Protein AF-A0A8T6V0T1-F1 (afdb_monomer)

Radius of gyration: 19.6 Å; Cα contacts (8 Å, |Δi|>4): 143; chains: 1; bounding box: 48×39×51 Å

Solvent-accessible surface area (backbone atoms only — not comparable to full-atom values): 9532 Å² total; per-residue (Å²): 69,37,55,37,47,72,54,18,39,52,50,51,56,49,52,48,57,48,24,66,73,68,68,61,68,84,80,88,41,39,27,67,37,72,90,49,98,84,41,39,47,71,43,32,50,53,49,29,71,75,65,70,57,66,75,46,80,39,52,47,80,85,63,72,40,77,68,50,51,51,51,50,52,61,73,59,76,53,89,79,92,58,73,64,60,56,44,51,50,49,49,46,66,61,34,68,83,76,46,95,75,83,62,68,52,75,59,57,43,76,75,67,55,63,46,69,65,47,55,56,51,52,50,51,51,36,56,76,70,66,38,59,73,56,47,56,52,48,52,66,73,37,47,67,56,52,52,51,52,52,53,48,39,64,72,71,63,71,79,78,126

Sequence (161 aa):
YLSGGLDSSAIVCLAEKIAEKSKSGENVILTASYGTKWDEAPYAEEVKKLTGTKITYVFPSSVATWKDLKEFVYYMDEPVTVLNYYAYWCLAKVTKTKSKIIFMGQGPDEFLAGHADHFTSYLKELASEKKYAKILTELIRGTKILTELIRGATRYGITNV

Nearest PDB structures (foldseek):
  7lqp-assembly1_B  TM=2.810E-01  e=1.001E+00  Human immunodeficiency virus 1
  3eoz-assembly1_B  TM=3.362E-01  e=2.540E+00  Plasmodium falciparum 3D7
  1biu-assembly1_A  TM=3.217E-01  e=2.703E+00  Human immunodeficiency virus 1
  7rz6-assembly1_C  TM=4.954E-01  e=8.796E+00  Rattus norvegicus
  6rwl-assembly1_C  TM=2.469E-01  e=5.352E+00  Simian immunodeficiency virus

pLDDT: mean 88.12, std 11.59, range [34.62, 97.25]

Secondary structure (DSSP, 8-state):
---SSHHHHHHHHHHHHHHHHHT-----EEEE--SSTT-SHHHHHHHHHHH-PPEEEE-GGGT--HHHHHHHHHHH-S---STHHHHHHHHHHHHTTT-S------SHHHHHT-SHHHHHHHHHHHHHTT-HHHHHHHHHHTHHHHHHHHHHHHHTT----

Foldseek 3Di:
DDLLPPQRLVVVQVVLVVCVVVVPDADAAEAEAAPDPPRSVVSVVVSCVVRVHDYDYFYLVVVDDPVLVVVLCVVVVDDDPDCVSSSVVRVVVVCVVPDPDDDDRPDCCVVVVVDLVSLVVVLVVCVVVVVVVVNVVSCVVCVVSVVVVVVVCVVVVVPDD

Mean predicted aligned error: 6.44 Å

Structure (mmCIF, N/CA/C/O backbone):
data_AF-A0A8T6V0T1-F1
#
_entry.id   AF-A0A8T6V0T1-F1
#
loop_
_atom_site.group_PDB
_atom_site.id
_atom_site.type_symbol
_atom_site.label_atom_id
_atom_site.label_alt_id
_atom_site.label_comp_id
_atom_site.label_asym_id
_atom_site.label_entity_id
_atom_site.label_seq_id
_atom_site.pdbx_PDB_ins_code
_atom_site.Cartn_x
_atom_site.Cartn_y
_atom_site.Cartn_z
_atom_site.occupancy
_atom_site.B_iso_or_equiv
_atom_site.auth_seq_id
_atom_site.auth_comp_id
_atom_site.auth_asym_id
_atom_site.auth_atom_id
_atom_site.pdbx_PDB_model_num
ATOM 1 N N . TYR A 1 1 ? -7.188 0.212 3.502 1.00 95.62 1 TYR A N 1
ATOM 2 C CA . TYR A 1 1 ? -5.822 -0.000 4.020 1.00 95.62 1 TYR A CA 1
ATOM 3 C C . TYR A 1 1 ? -4.895 1.022 3.420 1.00 95.62 1 TYR A C 1
ATOM 5 O O . TYR A 1 1 ? -5.091 1.376 2.265 1.00 95.62 1 TYR A O 1
ATOM 13 N N . LEU A 1 2 ? -3.928 1.491 4.202 1.00 96.38 2 LEU A N 1
ATOM 14 C CA . LEU A 1 2 ? -2.983 2.529 3.813 1.00 96.38 2 LEU A CA 1
ATOM 15 C C . LEU A 1 2 ? -1.554 1.995 3.940 1.00 96.38 2 LEU A C 1
ATOM 17 O O . LEU A 1 2 ? -1.110 1.709 5.050 1.00 96.38 2 LEU A O 1
ATOM 21 N N . SER A 1 3 ? -0.855 1.878 2.812 1.00 93.19 3 SER A N 1
ATOM 22 C CA . SER A 1 3 ? 0.598 1.653 2.772 1.00 93.19 3 SER A CA 1
ATOM 23 C C . SER A 1 3 ? 1.373 2.970 2.751 1.00 93.19 3 SER A C 1
ATOM 25 O O . SER A 1 3 ? 2.501 3.029 3.206 1.00 93.19 3 SER A O 1
ATOM 27 N N . GLY A 1 4 ? 0.773 4.047 2.233 1.00 91.69 4 GLY A N 1
ATOM 28 C CA . GLY A 1 4 ? 1.491 5.286 1.918 1.00 91.69 4 GLY A CA 1
ATOM 29 C C . GLY A 1 4 ? 2.067 5.306 0.495 1.00 91.69 4 GLY A C 1
ATOM 30 O O . GLY A 1 4 ? 2.607 6.320 0.062 1.00 91.69 4 GLY A O 1
ATOM 31 N N . GLY A 1 5 ? 1.888 4.222 -0.269 1.00 93.44 5 GLY A N 1
ATOM 32 C CA . GLY A 1 5 ? 2.038 4.234 -1.724 1.00 93.44 5 GLY A CA 1
ATOM 33 C C . GLY A 1 5 ? 0.965 5.095 -2.400 1.00 93.44 5 GLY A C 1
ATOM 34 O O . GLY A 1 5 ? -0.052 5.431 -1.785 1.00 93.44 5 GLY A O 1
ATOM 35 N N . LEU A 1 6 ? 1.182 5.448 -3.668 1.00 94.50 6 LEU A N 1
ATOM 36 C CA . LEU A 1 6 ? 0.319 6.372 -4.414 1.00 94.50 6 LEU A CA 1
ATOM 37 C C . LEU A 1 6 ? -1.153 5.930 -4.410 1.00 94.50 6 LEU A C 1
ATOM 39 O O . LEU A 1 6 ? -2.032 6.730 -4.091 1.00 94.50 6 LEU A O 1
ATOM 43 N N . ASP A 1 7 ? -1.403 4.653 -4.682 1.00 95.12 7 ASP A N 1
ATOM 44 C CA . ASP A 1 7 ? -2.752 4.114 -4.868 1.00 95.12 7 ASP A CA 1
ATOM 45 C C . ASP A 1 7 ? -3.573 4.127 -3.581 1.00 95.12 7 ASP A C 1
ATOM 47 O O . ASP A 1 7 ? -4.683 4.660 -3.523 1.00 95.12 7 ASP A O 1
ATOM 51 N N . SER A 1 8 ? -3.006 3.573 -2.507 1.00 95.94 8 SER A N 1
ATOM 52 C CA . SER A 1 8 ? -3.683 3.529 -1.213 1.00 95.94 8 SER A CA 1
ATOM 53 C C . SER A 1 8 ? -3.854 4.931 -0.621 1.00 95.94 8 SER A C 1
ATOM 55 O O . SER A 1 8 ? -4.896 5.220 -0.032 1.00 95.94 8 SER A O 1
ATOM 57 N N . SER A 1 9 ? -2.886 5.827 -0.841 1.00 96.88 9 SER A N 1
ATOM 58 C CA . SER A 1 9 ? -2.973 7.231 -0.424 1.00 96.88 9 SER A CA 1
ATOM 59 C C . SER A 1 9 ? -4.078 7.974 -1.169 1.00 96.88 9 SER A C 1
ATOM 61 O O . SER A 1 9 ? -4.863 8.684 -0.543 1.00 96.88 9 SER A O 1
ATOM 63 N N . ALA A 1 10 ? -4.190 7.781 -2.487 1.00 96.06 10 ALA A N 1
ATOM 64 C CA . ALA A 1 10 ? -5.241 8.391 -3.296 1.00 96.06 10 ALA A CA 1
ATOM 65 C C . ALA A 1 10 ? -6.639 7.961 -2.826 1.00 96.06 10 ALA A C 1
ATOM 67 O O . ALA A 1 10 ? -7.524 8.808 -2.678 1.00 96.06 10 ALA A O 1
ATOM 68 N N . ILE A 1 11 ? -6.817 6.671 -2.520 1.00 96.19 11 ILE A N 1
ATOM 69 C CA . ILE A 1 11 ? -8.070 6.138 -1.968 1.00 96.19 11 ILE A CA 1
ATOM 70 C C . ILE A 1 11 ? -8.403 6.796 -0.629 1.00 96.19 11 ILE A C 1
ATOM 72 O O . ILE A 1 11 ? -9.530 7.252 -0.455 1.00 96.19 11 ILE A O 1
ATOM 76 N N . VAL A 1 12 ? -7.451 6.868 0.309 1.00 96.06 12 VAL A N 1
ATOM 77 C CA . VAL A 1 12 ? -7.694 7.473 1.631 1.00 96.06 12 VAL A CA 1
ATOM 78 C C . VAL A 1 12 ? -8.041 8.952 1.500 1.00 96.06 12 VAL A C 1
ATOM 80 O O . VAL A 1 12 ? -9.071 9.376 2.013 1.00 96.06 12 VAL A O 1
ATOM 83 N N . CYS A 1 13 ? -7.251 9.727 0.756 1.00 95.56 13 CYS A N 1
ATOM 84 C CA . CYS A 1 13 ? -7.521 11.150 0.543 1.00 95.56 13 CYS A CA 1
ATOM 85 C C . CYS A 1 13 ? -8.909 11.391 -0.071 1.00 95.56 13 CYS A C 1
ATOM 87 O O . CYS A 1 13 ? -9.618 12.315 0.333 1.00 95.56 13 CYS A O 1
ATOM 89 N N . LEU A 1 14 ? -9.319 10.562 -1.035 1.00 95.56 14 LEU A N 1
ATOM 90 C CA . LEU A 1 14 ? -10.640 10.672 -1.647 1.00 95.56 14 LEU A CA 1
ATOM 91 C C . LEU A 1 14 ? -11.757 10.261 -0.680 1.00 95.56 14 LEU A C 1
ATOM 93 O O . LEU A 1 14 ? -12.768 10.957 -0.599 1.00 95.56 14 LEU A O 1
ATOM 97 N N . ALA A 1 15 ? -11.577 9.162 0.055 1.00 94.62 15 ALA A N 1
ATOM 98 C CA . ALA A 1 15 ? -12.548 8.677 1.031 1.00 94.62 15 ALA A CA 1
ATOM 99 C C . ALA A 1 15 ? -12.804 9.710 2.137 1.00 94.62 15 ALA A C 1
ATOM 101 O O . ALA A 1 15 ? -13.959 9.951 2.482 1.00 94.62 15 ALA A O 1
ATOM 102 N N . GLU A 1 16 ? -11.757 10.372 2.633 1.00 93.81 16 GLU A N 1
ATOM 103 C CA . GLU A 1 16 ? -11.879 11.446 3.626 1.00 93.81 16 GLU A CA 1
ATOM 104 C C . GLU A 1 16 ? -12.598 12.669 3.066 1.00 93.81 16 GLU A C 1
ATOM 106 O O . GLU A 1 16 ? -13.547 13.162 3.672 1.00 93.81 16 GLU A O 1
ATOM 111 N N . LYS A 1 17 ? -12.231 13.110 1.858 1.00 93.56 17 LYS A N 1
ATOM 112 C CA . LYS A 1 17 ? -12.906 14.233 1.194 1.00 93.56 17 LYS A CA 1
ATOM 113 C C . LYS A 1 17 ? -14.398 13.965 0.978 1.00 93.56 17 LYS A C 1
ATOM 115 O O . LYS A 1 17 ? -15.222 14.875 1.087 1.00 93.56 17 LYS A O 1
ATOM 120 N N . ILE A 1 18 ? -14.753 12.729 0.627 1.00 94.00 18 ILE A N 1
ATOM 121 C CA . ILE A 1 18 ? -16.152 12.321 0.492 1.00 94.00 18 ILE A CA 1
ATOM 122 C C . ILE A 1 18 ? -16.822 12.339 1.864 1.00 94.00 18 ILE A C 1
ATOM 124 O O . ILE A 1 18 ? -17.861 12.980 1.988 1.00 94.00 18 ILE A O 1
ATOM 128 N N . ALA A 1 19 ? -16.217 11.711 2.877 1.00 91.50 19 ALA A N 1
ATOM 129 C CA . ALA A 1 19 ? -16.781 11.609 4.220 1.00 91.50 19 ALA A CA 1
ATOM 130 C C . ALA A 1 19 ? -17.037 12.978 4.868 1.00 91.50 19 ALA A C 1
ATOM 132 O O . ALA A 1 19 ? -18.108 13.192 5.443 1.00 91.50 19 ALA A O 1
ATOM 133 N N . GLU A 1 20 ? -16.110 13.924 4.699 1.00 90.31 20 GLU A N 1
ATOM 134 C CA . GLU A 1 20 ? -16.260 15.315 5.132 1.00 90.31 20 GLU A CA 1
ATOM 135 C C . GLU A 1 20 ? -17.480 15.971 4.467 1.00 90.31 20 GLU A C 1
ATOM 137 O O . GLU A 1 20 ? -18.322 16.578 5.134 1.00 90.31 20 GLU A O 1
ATOM 142 N N . LYS A 1 21 ? -17.635 15.789 3.149 1.00 92.25 21 LYS A N 1
ATOM 143 C CA . LYS A 1 21 ? -18.745 16.366 2.382 1.00 92.25 21 LYS A CA 1
ATOM 144 C C . LYS A 1 21 ? -20.098 15.737 2.729 1.00 92.25 21 LYS A C 1
ATOM 146 O O . LYS A 1 21 ? -21.101 16.451 2.773 1.00 92.25 21 LYS A O 1
ATOM 151 N N . SER A 1 22 ? -20.154 14.424 2.951 1.00 93.00 22 SER A N 1
ATOM 152 C CA . SER A 1 22 ? -21.390 13.696 3.277 1.00 93.00 22 SER A CA 1
ATOM 153 C C . SER A 1 22 ? -21.719 13.658 4.768 1.00 93.00 22 SER A C 1
ATOM 155 O O . SER A 1 22 ? -22.791 13.170 5.122 1.00 93.00 22 SER A O 1
ATOM 157 N N . LYS A 1 23 ? -20.838 14.161 5.645 1.00 85.88 23 LYS A N 1
ATOM 158 C CA . LYS A 1 23 ? -20.942 14.037 7.113 1.00 85.88 23 LYS A CA 1
ATOM 159 C C . LYS A 1 23 ? -21.092 12.581 7.573 1.00 85.88 23 LYS A C 1
ATOM 161 O O . LYS A 1 23 ? -21.763 12.291 8.564 1.00 85.88 23 LYS A O 1
ATOM 166 N N . SER A 1 24 ? -20.491 11.651 6.836 1.00 76.00 24 SER A N 1
ATOM 167 C CA . SER A 1 24 ? -20.649 10.212 7.040 1.00 76.00 24 SER A CA 1
ATOM 168 C C . SER A 1 24 ? -19.536 9.654 7.929 1.00 76.00 24 SER A C 1
ATOM 170 O O . SER A 1 24 ? -18.730 8.859 7.467 1.00 76.00 24 SER A O 1
ATOM 172 N N . GLY A 1 25 ? -19.496 10.077 9.196 1.00 78.75 25 GLY A N 1
ATOM 173 C CA . GLY A 1 25 ? -18.598 9.520 10.220 1.00 78.75 25 GLY A CA 1
ATOM 174 C C . GLY A 1 25 ? -17.093 9.570 9.903 1.00 78.75 25 GLY A C 1
ATOM 175 O O . GLY A 1 25 ? -16.660 10.193 8.940 1.00 78.75 25 GLY A O 1
ATOM 176 N N . GLU A 1 26 ? -16.289 8.924 10.753 1.00 82.94 26 GLU A N 1
ATOM 177 C CA . GLU A 1 26 ? -14.841 8.759 10.546 1.00 82.94 26 GLU A CA 1
ATOM 178 C C . GLU A 1 26 ? -14.569 7.434 9.811 1.00 82.94 26 GLU A C 1
ATOM 180 O O . GLU A 1 26 ? -15.103 6.388 10.202 1.00 82.94 26 GLU A O 1
ATOM 185 N N . ASN A 1 27 ? -13.706 7.440 8.788 1.00 91.12 27 ASN A N 1
ATOM 186 C CA . ASN A 1 27 ? -13.234 6.189 8.195 1.00 91.12 27 ASN A CA 1
ATOM 187 C C . ASN A 1 27 ? -12.207 5.511 9.108 1.00 91.12 27 ASN A C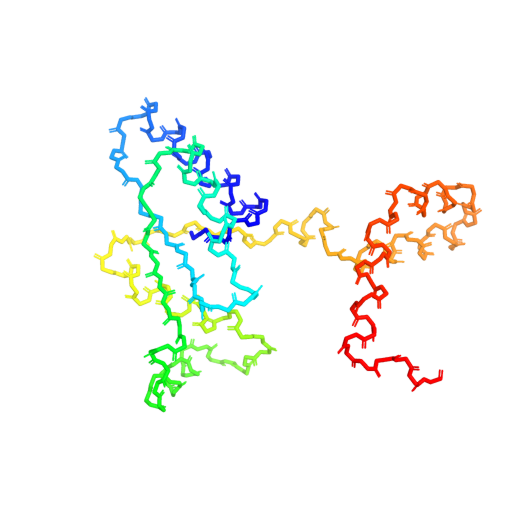 1
ATOM 189 O O . ASN A 1 27 ? -11.404 6.147 9.792 1.00 91.12 27 ASN A O 1
ATOM 193 N N . VAL A 1 28 ? -12.184 4.180 9.067 1.00 93.19 28 VAL A N 1
ATOM 194 C CA . VAL A 1 28 ? -11.181 3.394 9.785 1.00 93.19 28 VAL A CA 1
ATOM 195 C C . VAL A 1 28 ? -9.977 3.166 8.877 1.00 93.19 28 VAL A C 1
ATOM 197 O O . VAL A 1 28 ? -10.037 2.374 7.935 1.00 93.19 28 VAL A O 1
ATOM 200 N N . ILE A 1 29 ? -8.858 3.818 9.193 1.00 95.69 29 ILE A N 1
ATOM 201 C CA . ILE A 1 29 ? -7.601 3.662 8.456 1.00 95.69 29 ILE A CA 1
ATOM 202 C C . ILE A 1 29 ? -6.671 2.712 9.216 1.00 95.69 29 ILE A C 1
ATOM 204 O O . ILE A 1 29 ? -6.438 2.869 10.416 1.00 95.69 29 ILE A O 1
ATOM 208 N N . LEU A 1 30 ? -6.148 1.702 8.515 1.00 96.31 30 LEU A N 1
ATOM 209 C CA . LEU A 1 30 ? -5.185 0.743 9.056 1.00 96.31 30 LEU A CA 1
ATOM 210 C C . LEU A 1 30 ? -3.945 0.654 8.165 1.00 96.31 30 LEU A C 1
ATOM 212 O O . LEU A 1 30 ? -4.080 0.597 6.937 1.00 96.31 30 LEU A O 1
ATOM 216 N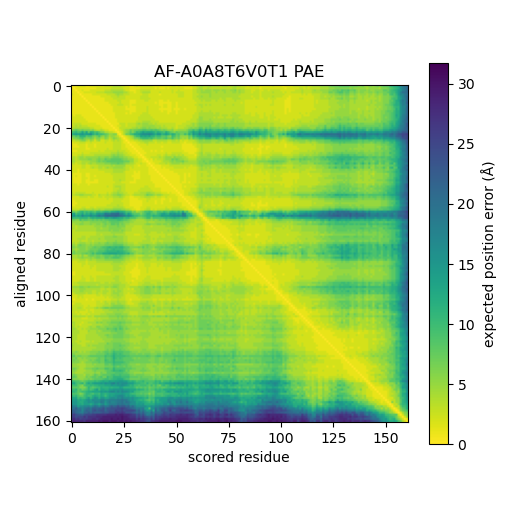 N . THR A 1 31 ? -2.782 0.560 8.807 1.00 96.31 31 THR A N 1
ATOM 217 C CA . THR A 1 31 ? -1.457 0.428 8.186 1.00 96.31 31 THR A CA 1
ATOM 218 C C . THR A 1 31 ? -0.705 -0.731 8.830 1.00 96.31 31 THR A C 1
ATOM 220 O O . THR A 1 31 ? -0.703 -0.867 10.055 1.00 96.31 31 THR A O 1
ATOM 223 N N . ALA A 1 32 ? -0.076 -1.574 8.011 1.00 94.62 32 ALA A N 1
ATOM 224 C CA . ALA A 1 32 ? 0.863 -2.576 8.502 1.00 94.62 32 ALA A CA 1
ATOM 225 C C . ALA A 1 32 ? 2.218 -1.907 8.762 1.00 94.62 32 ALA A C 1
ATOM 227 O O . ALA A 1 32 ? 2.705 -1.165 7.917 1.00 94.62 32 ALA A O 1
ATOM 228 N N . SER A 1 33 ? 2.807 -2.161 9.925 1.00 93.94 33 SER A N 1
ATOM 229 C CA . SER A 1 33 ? 4.091 -1.602 10.341 1.00 93.94 33 SER A CA 1
ATOM 230 C C . SER A 1 33 ? 4.980 -2.709 10.893 1.00 93.94 33 SER A C 1
ATOM 232 O O . SER A 1 33 ? 4.513 -3.672 11.500 1.00 93.94 33 SER A O 1
ATOM 234 N N . TYR A 1 34 ? 6.279 -2.587 10.652 1.00 89.94 34 TYR A N 1
ATOM 235 C CA . TYR A 1 34 ? 7.279 -3.591 11.010 1.00 89.94 34 TYR A CA 1
ATOM 236 C C . TYR A 1 34 ? 8.380 -3.029 11.915 1.00 89.94 34 TYR A C 1
ATOM 238 O O . TYR A 1 34 ? 9.199 -3.798 12.414 1.00 89.94 34 TYR A O 1
ATOM 246 N N . GLY A 1 35 ? 8.434 -1.709 12.118 1.00 87.38 35 GLY A N 1
ATOM 247 C CA . GLY A 1 35 ? 9.476 -1.042 12.899 1.00 87.38 35 GLY A CA 1
ATOM 248 C C . GLY A 1 35 ? 10.877 -1.200 12.301 1.00 87.38 35 GLY A C 1
ATOM 249 O O . GLY A 1 35 ? 11.869 -1.100 13.019 1.00 87.38 35 GLY A O 1
ATOM 250 N N . THR A 1 36 ? 10.974 -1.494 11.002 1.00 87.88 36 THR A N 1
ATOM 251 C CA . THR A 1 36 ? 12.251 -1.688 10.302 1.00 87.88 36 THR A CA 1
ATOM 252 C C . THR A 1 36 ? 12.533 -0.538 9.340 1.00 87.88 36 THR A C 1
ATOM 254 O O . THR A 1 36 ? 11.665 0.279 9.050 1.00 87.88 36 THR A O 1
ATOM 257 N N . LYS A 1 37 ? 13.739 -0.497 8.764 1.00 86.94 37 LYS A N 1
ATOM 258 C CA . LYS A 1 37 ? 14.081 0.474 7.708 1.00 86.94 37 LYS A CA 1
ATOM 259 C C . LYS A 1 37 ? 13.239 0.347 6.4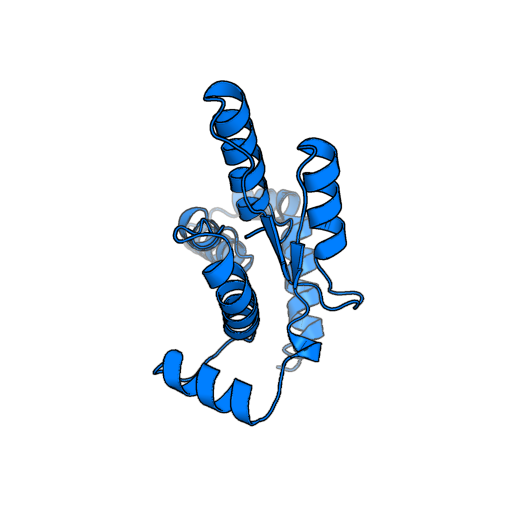28 1.00 86.94 37 LYS A C 1
ATOM 261 O O . LYS A 1 37 ? 13.315 1.223 5.577 1.00 86.94 37 LYS A O 1
ATOM 266 N N . TRP A 1 38 ? 12.511 -0.758 6.273 1.00 83.19 38 TRP A N 1
ATOM 267 C CA . TRP A 1 38 ? 11.622 -1.031 5.141 1.00 83.19 38 TRP A CA 1
ATOM 268 C C . TRP A 1 38 ? 10.151 -0.807 5.493 1.00 83.19 38 TRP A C 1
ATOM 270 O O . TRP A 1 38 ? 9.272 -1.223 4.748 1.00 83.19 38 TRP A O 1
ATOM 280 N N . ASP A 1 39 ? 9.882 -0.230 6.662 1.00 90.88 39 ASP A N 1
ATOM 281 C CA . ASP A 1 39 ? 8.530 0.090 7.082 1.00 90.88 39 ASP A CA 1
ATOM 282 C C . ASP A 1 39 ? 7.962 1.230 6.235 1.00 90.88 39 ASP A C 1
ATOM 284 O O . ASP A 1 39 ? 8.629 2.239 6.002 1.00 90.88 39 ASP A O 1
ATOM 288 N N . GLU A 1 40 ? 6.719 1.069 5.797 1.00 91.81 40 GLU A N 1
ATOM 289 C CA . GLU A 1 40 ? 6.005 2.071 5.015 1.00 91.81 40 GLU A CA 1
ATOM 290 C C . GLU A 1 40 ? 5.248 3.072 5.907 1.00 91.81 40 GLU A C 1
ATOM 292 O O . GLU A 1 40 ? 4.779 4.105 5.426 1.00 91.81 40 GLU A O 1
ATOM 297 N N . ALA A 1 41 ? 5.183 2.830 7.224 1.00 94.19 41 ALA A N 1
ATOM 298 C CA . ALA A 1 41 ? 4.558 3.722 8.201 1.00 94.19 41 ALA A CA 1
ATOM 299 C C . ALA A 1 41 ? 4.976 5.206 8.085 1.00 94.19 41 ALA A C 1
ATOM 301 O O . ALA A 1 41 ? 4.097 6.059 8.224 1.00 94.19 41 ALA A O 1
ATOM 302 N N . PRO A 1 42 ? 6.244 5.568 7.780 1.00 95.50 42 PRO A N 1
ATOM 303 C CA . PRO A 1 42 ? 6.608 6.965 7.547 1.00 95.50 42 PRO A CA 1
ATOM 304 C C . PRO A 1 42 ? 5.817 7.619 6.405 1.00 95.50 42 PRO A C 1
ATOM 306 O O . PRO A 1 42 ? 5.427 8.776 6.524 1.00 95.50 42 PRO A O 1
ATOM 309 N N . TYR A 1 43 ? 5.529 6.887 5.326 1.00 95.62 43 TYR A N 1
ATOM 310 C CA . TYR A 1 43 ? 4.725 7.395 4.210 1.00 95.62 43 TYR A CA 1
ATOM 311 C C . TYR A 1 43 ? 3.247 7.518 4.592 1.00 95.62 43 TYR A C 1
ATOM 313 O O . TYR A 1 43 ? 2.587 8.491 4.228 1.00 95.62 43 TYR A O 1
ATOM 321 N N . ALA A 1 44 ? 2.727 6.573 5.379 1.00 96.00 44 ALA A N 1
ATOM 322 C CA . ALA A 1 44 ? 1.371 6.655 5.913 1.00 96.00 44 ALA A CA 1
ATOM 323 C C . ALA A 1 44 ? 1.183 7.871 6.846 1.00 96.00 44 ALA A C 1
ATOM 325 O O . ALA A 1 44 ? 0.144 8.531 6.797 1.00 96.00 44 ALA A O 1
ATOM 326 N N . GLU A 1 45 ? 2.193 8.225 7.648 1.00 95.88 45 GLU A N 1
ATOM 327 C CA . GLU A 1 45 ? 2.171 9.440 8.478 1.00 95.88 45 GLU A CA 1
ATOM 328 C C . GLU A 1 45 ? 2.130 10.731 7.640 1.00 95.88 45 GLU A C 1
ATOM 330 O O . GLU A 1 45 ? 1.509 11.705 8.063 1.00 95.88 45 GLU A O 1
ATOM 335 N N . GLU A 1 46 ? 2.700 10.764 6.432 1.00 96.44 46 GLU A N 1
ATOM 336 C CA . GLU A 1 46 ? 2.526 11.921 5.537 1.00 96.44 46 GLU A CA 1
ATOM 337 C C . GLU A 1 46 ? 1.067 12.071 5.083 1.00 96.44 46 GLU A C 1
ATOM 339 O O . GLU A 1 46 ? 0.507 13.169 5.116 1.00 96.44 46 GLU A O 1
ATOM 344 N N . VAL A 1 47 ? 0.396 10.965 4.754 1.00 96.25 47 VAL A N 1
ATOM 345 C CA . VAL A 1 47 ? -1.039 10.978 4.412 1.00 96.25 47 VAL A CA 1
ATOM 346 C C . VAL A 1 47 ? -1.888 11.403 5.607 1.00 96.25 47 VAL A C 1
ATOM 348 O O . VAL A 1 47 ? -2.838 12.175 5.458 1.00 96.25 47 VAL A O 1
ATOM 351 N N . LYS A 1 48 ? -1.528 10.960 6.813 1.00 95.31 48 LYS A N 1
ATOM 352 C CA . LYS A 1 48 ? -2.166 11.389 8.061 1.00 95.31 48 LYS A CA 1
ATOM 353 C C . LYS A 1 48 ? -2.082 12.898 8.260 1.00 95.31 48 LYS A C 1
ATOM 355 O O . LYS A 1 48 ? -3.086 13.517 8.592 1.00 95.31 48 LYS A O 1
ATOM 360 N N . LYS A 1 49 ? -0.908 13.502 8.035 1.00 95.25 49 LYS A N 1
ATOM 361 C CA . LYS A 1 49 ? -0.719 14.960 8.138 1.00 95.25 49 LYS A CA 1
ATOM 362 C C . LYS A 1 49 ? -1.604 15.715 7.150 1.00 95.25 49 LYS A C 1
ATOM 364 O O . LYS A 1 49 ? -2.137 16.760 7.501 1.00 95.25 49 LYS A O 1
ATOM 369 N N . LEU A 1 50 ? -1.770 15.181 5.940 1.00 93.00 50 LEU A N 1
ATOM 370 C CA . LEU A 1 50 ? -2.594 15.794 4.896 1.00 93.00 50 LEU A CA 1
ATOM 371 C C . LEU A 1 50 ? -4.097 15.675 5.165 1.00 93.00 50 LEU A C 1
ATOM 373 O O . LEU A 1 50 ? -4.851 16.577 4.818 1.00 93.00 50 LEU A O 1
ATOM 377 N N . THR A 1 51 ? -4.533 14.560 5.750 1.00 91.88 51 THR A N 1
ATOM 378 C CA . THR A 1 51 ? -5.962 14.229 5.895 1.00 91.88 51 THR A CA 1
ATOM 379 C C . THR A 1 51 ? -6.510 14.447 7.304 1.00 91.88 51 THR A C 1
ATOM 381 O O . THR A 1 51 ? -7.720 14.479 7.487 1.00 91.88 51 THR A O 1
ATOM 384 N N . GLY A 1 52 ? -5.649 14.566 8.318 1.00 91.00 52 GLY A N 1
ATOM 385 C CA . GLY A 1 52 ? -6.051 14.616 9.727 1.00 91.00 52 GLY A CA 1
ATOM 386 C C . GLY A 1 52 ? -6.581 13.285 10.276 1.00 91.00 52 GLY A C 1
ATOM 387 O O . GLY A 1 52 ? -7.122 13.248 11.381 1.00 91.00 52 GLY A O 1
ATOM 388 N N . THR A 1 53 ? -6.440 12.187 9.528 1.00 89.31 53 THR A N 1
ATOM 389 C CA . THR A 1 53 ? -7.010 10.884 9.893 1.00 89.31 53 THR A CA 1
ATOM 390 C C . THR A 1 53 ? -6.328 10.239 11.093 1.00 89.31 53 THR A C 1
ATOM 392 O O . THR A 1 53 ? -5.161 10.483 11.406 1.00 89.31 53 THR A O 1
ATOM 395 N N . LYS A 1 54 ? -7.050 9.339 11.770 1.00 92.00 54 LYS A N 1
ATOM 396 C CA . LYS A 1 54 ? -6.468 8.444 12.776 1.00 92.00 54 LYS A CA 1
ATOM 397 C C . LYS A 1 54 ? -6.054 7.139 12.108 1.00 92.00 54 LYS A C 1
ATOM 399 O O . LYS A 1 54 ? -6.889 6.427 11.556 1.00 92.00 54 LYS A O 1
ATOM 404 N N . ILE A 1 55 ? -4.772 6.798 12.214 1.00 95.44 55 ILE A N 1
ATOM 405 C CA . ILE A 1 55 ? -4.230 5.541 11.692 1.00 95.44 55 ILE A CA 1
ATOM 406 C C . ILE A 1 55 ? -4.116 4.521 12.825 1.00 95.44 55 ILE A C 1
ATOM 408 O O . ILE A 1 55 ? -3.530 4.793 13.872 1.00 95.44 55 ILE A O 1
ATOM 412 N N . THR A 1 56 ? -4.667 3.326 12.606 1.00 95.12 56 THR A N 1
ATOM 413 C CA . THR A 1 56 ? -4.392 2.148 13.436 1.00 95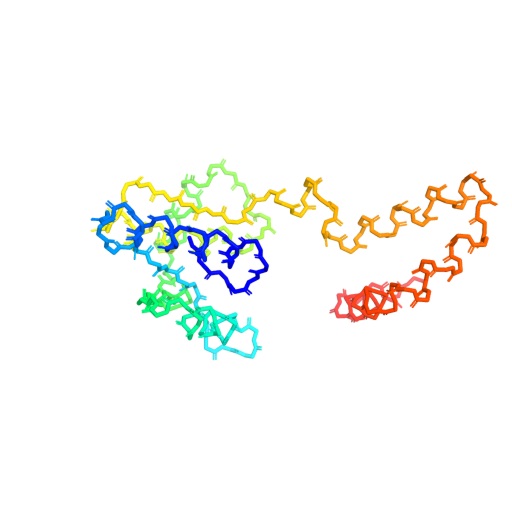.12 56 THR A CA 1
ATOM 414 C C . THR A 1 56 ? -3.210 1.383 12.851 1.00 95.12 56 THR A C 1
ATOM 416 O O . THR A 1 56 ? -3.312 0.825 11.759 1.00 95.12 56 THR A O 1
ATOM 419 N N . TYR A 1 57 ? -2.119 1.295 13.605 1.00 95.00 57 TYR A N 1
ATOM 420 C CA . TYR A 1 57 ? -0.965 0.483 13.233 1.00 95.00 57 TYR A CA 1
ATOM 421 C C . TYR A 1 57 ? -1.159 -0.970 13.659 1.00 95.00 57 TYR A C 1
ATOM 423 O O . TYR A 1 57 ? -1.508 -1.257 14.805 1.00 95.00 57 TYR A O 1
ATOM 431 N N . VAL A 1 58 ? -0.937 -1.886 12.722 1.00 94.00 58 VAL A N 1
ATOM 432 C CA . VAL A 1 58 ? -0.956 -3.333 12.943 1.00 94.00 58 VAL A CA 1
ATOM 433 C C . VAL A 1 58 ? 0.449 -3.853 12.694 1.00 94.00 58 VAL A C 1
ATOM 435 O O . VAL A 1 58 ? 1.053 -3.494 11.692 1.00 94.00 58 VAL A O 1
ATOM 438 N N . PHE A 1 59 ? 0.958 -4.701 13.583 1.00 92.38 59 PHE A N 1
ATOM 439 C CA . PHE A 1 59 ? 2.322 -5.224 13.511 1.00 92.38 59 PHE A CA 1
ATOM 440 C C . PHE A 1 59 ? 2.294 -6.724 13.190 1.00 92.38 59 PHE A C 1
ATOM 442 O O . PHE A 1 59 ? 2.114 -7.523 14.104 1.00 92.38 59 PHE A O 1
ATOM 449 N N . PRO A 1 60 ? 2.427 -7.152 11.918 1.00 88.38 60 PRO A N 1
ATOM 450 C CA . PRO A 1 60 ? 2.254 -8.563 11.559 1.00 88.38 60 PRO A CA 1
ATOM 451 C C . PRO A 1 60 ? 3.289 -9.498 12.202 1.00 88.38 60 PRO A C 1
ATOM 453 O O . PRO A 1 60 ? 2.963 -10.620 12.581 1.00 88.38 60 PRO A O 1
ATOM 456 N N . SER A 1 61 ? 4.534 -9.042 12.372 1.00 76.94 61 SER A N 1
ATOM 457 C CA . SER A 1 61 ? 5.629 -9.865 12.907 1.00 76.94 61 SER A CA 1
ATOM 458 C C . SER A 1 61 ? 5.462 -10.237 14.382 1.00 76.94 61 SER A C 1
ATOM 460 O O . SER A 1 61 ? 5.894 -11.313 14.784 1.00 76.94 61 SER A O 1
ATOM 462 N N . SER A 1 62 ? 4.811 -9.396 15.190 1.00 67.12 62 SER A N 1
ATOM 463 C CA . SER A 1 62 ? 4.580 -9.675 16.614 1.00 67.12 62 SER A CA 1
ATOM 464 C C . SER A 1 62 ? 3.422 -10.647 16.865 1.00 67.12 62 SER A C 1
ATOM 466 O O . SER A 1 62 ? 3.214 -11.068 18.001 1.00 67.12 62 SER A O 1
ATOM 468 N N . VAL A 1 63 ? 2.676 -11.022 15.819 1.00 65.12 63 VAL A N 1
ATOM 469 C CA . VAL A 1 63 ? 1.455 -11.842 15.911 1.00 65.12 63 VAL A CA 1
ATOM 470 C C . VAL A 1 63 ? 1.656 -13.251 15.329 1.00 65.12 63 VAL A C 1
ATOM 472 O O . VAL A 1 63 ? 0.836 -14.143 15.564 1.00 65.12 63 VAL A O 1
ATOM 475 N N . ALA A 1 64 ? 2.764 -13.489 14.621 1.00 77.62 64 ALA A N 1
ATOM 476 C CA . ALA A 1 64 ? 3.034 -14.752 13.945 1.00 77.62 64 ALA A CA 1
ATOM 477 C C . ALA A 1 64 ? 3.378 -15.877 14.930 1.00 77.62 64 ALA A C 1
ATOM 479 O O . ALA A 1 64 ? 4.519 -16.057 15.353 1.00 77.62 64 ALA A O 1
ATOM 480 N N . THR A 1 65 ? 2.371 -16.680 15.268 1.00 86.56 65 THR A N 1
ATOM 481 C CA . THR A 1 65 ? 2.543 -17.962 15.961 1.00 86.56 65 THR A CA 1
ATOM 482 C C . THR A 1 65 ? 2.376 -19.112 14.977 1.00 86.56 65 THR A C 1
ATOM 484 O O . THR A 1 65 ? 1.753 -18.963 13.927 1.00 86.56 65 THR A O 1
ATOM 487 N N . TRP A 1 66 ? 2.859 -20.306 15.325 1.00 89.44 66 TRP A N 1
ATOM 488 C CA . TRP A 1 66 ? 2.673 -21.474 14.457 1.00 89.44 66 TRP A CA 1
ATOM 489 C C . TRP A 1 66 ? 1.198 -21.833 14.239 1.00 89.44 66 TRP A C 1
ATOM 491 O O . TRP A 1 66 ? 0.818 -22.314 13.175 1.00 89.44 66 TRP A O 1
ATOM 501 N N . LYS A 1 67 ? 0.344 -21.549 15.228 1.00 90.50 67 LYS A N 1
ATOM 502 C CA . LYS A 1 67 ? -1.109 -21.676 15.090 1.00 90.50 67 LYS A CA 1
ATOM 503 C C . LYS A 1 67 ? -1.670 -20.655 14.096 1.00 90.50 67 LYS A C 1
ATOM 505 O O . LYS A 1 67 ? -2.459 -21.034 13.240 1.00 90.50 67 LYS A O 1
ATOM 510 N N . ASP A 1 68 ? -1.238 -19.398 14.193 1.00 90.31 68 ASP A N 1
ATOM 511 C CA . ASP A 1 68 ? -1.686 -18.324 13.299 1.00 90.31 68 ASP A CA 1
ATOM 512 C C . ASP A 1 68 ? -1.286 -18.584 11.844 1.00 90.31 68 ASP A C 1
ATOM 514 O O . ASP A 1 68 ? -2.093 -18.405 10.939 1.00 90.31 68 ASP A O 1
ATOM 518 N N . LEU A 1 69 ? -0.067 -19.080 11.623 1.00 89.31 69 LEU A N 1
ATOM 519 C CA . LEU A 1 69 ? 0.410 -19.441 10.290 1.00 89.31 69 LEU A CA 1
ATOM 520 C C . LEU A 1 69 ? -0.379 -20.611 9.692 1.00 89.31 69 LEU A C 1
ATOM 522 O O . LEU A 1 69 ? -0.699 -20.576 8.509 1.00 89.31 69 LEU A O 1
ATOM 526 N N . LYS A 1 70 ? -0.748 -21.620 10.494 1.00 91.31 70 LYS A N 1
ATOM 527 C CA . LYS A 1 70 ? -1.621 -22.712 10.030 1.00 91.31 70 LYS A CA 1
ATOM 528 C C . LYS A 1 70 ? -3.002 -22.210 9.622 1.00 91.31 70 LYS A C 1
ATOM 530 O O . LYS A 1 70 ? -3.526 -22.658 8.611 1.00 91.31 70 LYS A O 1
ATOM 535 N N . GLU A 1 71 ? -3.579 -21.302 10.403 1.00 93.12 71 GLU A N 1
ATOM 536 C CA . GLU A 1 71 ? -4.879 -20.709 10.095 1.00 93.12 71 GLU A CA 1
ATOM 537 C C . GLU A 1 71 ? -4.804 -19.851 8.828 1.00 93.12 71 GLU A C 1
ATOM 539 O O . GLU A 1 71 ? -5.615 -20.022 7.926 1.00 93.12 71 GLU A O 1
ATOM 544 N N . PHE A 1 72 ? -3.777 -19.008 8.713 1.00 92.56 72 PHE A N 1
ATOM 545 C CA . PHE A 1 72 ? -3.507 -18.235 7.505 1.00 92.56 72 PHE A CA 1
ATOM 546 C C . PHE A 1 72 ? -3.415 -19.131 6.264 1.00 92.56 72 PHE A C 1
ATOM 548 O O . PHE A 1 72 ? -4.153 -18.917 5.310 1.00 92.56 72 PHE A O 1
ATOM 555 N N . VAL A 1 73 ? -2.564 -20.162 6.293 1.00 91.81 73 VAL A N 1
ATOM 556 C CA . VAL A 1 73 ? -2.397 -21.090 5.162 1.00 91.81 73 VAL A CA 1
ATOM 557 C C . VAL A 1 73 ? -3.706 -21.809 4.833 1.00 91.81 73 VAL A C 1
ATOM 559 O O . VAL A 1 73 ? -4.027 -21.963 3.661 1.00 91.81 73 VAL A O 1
ATOM 562 N N . TYR A 1 74 ? -4.484 -22.201 5.846 1.00 93.75 74 TYR A N 1
ATOM 563 C CA . TYR A 1 74 ? -5.791 -22.825 5.641 1.00 93.75 74 TYR A CA 1
ATOM 564 C C . TYR A 1 74 ? -6.763 -21.912 4.879 1.00 93.75 74 TYR A C 1
ATOM 566 O O . TYR A 1 74 ? -7.454 -22.382 3.985 1.00 93.75 74 TYR A O 1
ATOM 574 N N . TYR A 1 75 ? -6.813 -20.616 5.202 1.00 93.62 75 TYR A N 1
ATOM 575 C CA . TYR A 1 75 ? -7.720 -19.676 4.529 1.00 93.62 75 TYR A CA 1
ATOM 576 C C . TYR A 1 75 ? -7.231 -19.185 3.169 1.00 93.62 75 TYR A C 1
ATOM 578 O O . TYR A 1 75 ? -8.051 -18.719 2.382 1.00 93.62 75 TYR A O 1
ATOM 586 N N . MET A 1 76 ? -5.927 -19.250 2.899 1.00 93.50 76 MET A N 1
ATOM 587 C CA . MET A 1 76 ? -5.404 -18.899 1.579 1.00 93.50 76 MET A CA 1
ATOM 588 C C . MET A 1 76 ? -5.803 -19.924 0.517 1.00 93.50 76 MET A C 1
ATOM 590 O O . MET A 1 76 ? -5.904 -19.548 -0.641 1.00 93.50 76 MET A O 1
ATOM 594 N N . ASP A 1 77 ? -6.026 -21.186 0.903 1.00 92.69 77 ASP A N 1
ATOM 595 C CA . ASP A 1 77 ? -6.416 -22.304 0.021 1.00 92.69 77 ASP A CA 1
ATOM 596 C C . ASP A 1 77 ? -5.424 -22.597 -1.132 1.00 92.69 77 ASP A C 1
ATOM 598 O O . ASP A 1 77 ? -5.610 -23.515 -1.927 1.00 92.69 77 ASP A O 1
ATOM 602 N N . GLU A 1 78 ? -4.309 -21.864 -1.191 1.00 92.06 78 GLU A N 1
ATOM 603 C CA . GLU A 1 78 ? -3.234 -22.024 -2.161 1.00 92.06 78 GLU A CA 1
ATOM 604 C C . GLU A 1 78 ? -1.858 -21.670 -1.564 1.00 92.06 78 GLU A C 1
ATOM 606 O O . GLU A 1 78 ? -1.759 -20.959 -0.553 1.00 92.06 78 GLU A O 1
ATOM 611 N N . PRO A 1 79 ? -0.757 -22.150 -2.174 1.00 88.38 79 PRO A N 1
ATOM 612 C CA . PRO A 1 79 ? 0.586 -21.737 -1.796 1.00 88.38 79 PRO A CA 1
ATOM 613 C C . PRO A 1 79 ? 0.791 -20.229 -1.978 1.00 88.38 79 PRO A C 1
ATOM 615 O O . PRO A 1 79 ? 0.696 -19.690 -3.077 1.00 88.38 79 PRO A O 1
ATOM 618 N N . VAL A 1 80 ? 1.157 -19.555 -0.892 1.00 86.25 80 VAL A N 1
ATOM 619 C CA . VAL A 1 80 ? 1.422 -18.115 -0.897 1.00 86.25 80 VAL A CA 1
ATOM 620 C C . VAL A 1 80 ? 2.808 -17.838 -1.474 1.00 86.25 80 VAL A C 1
ATOM 622 O O . VAL A 1 80 ? 3.815 -18.315 -0.951 1.00 86.25 80 VAL A O 1
ATOM 625 N N . THR A 1 81 ? 2.871 -17.024 -2.525 1.00 84.00 81 THR A N 1
ATOM 626 C CA . THR A 1 81 ? 4.121 -16.697 -3.235 1.00 84.00 81 THR A CA 1
ATOM 627 C C . THR A 1 81 ? 4.800 -15.423 -2.729 1.00 84.00 81 THR A C 1
ATOM 629 O O . THR A 1 81 ? 5.987 -15.220 -2.977 1.00 84.00 81 THR A O 1
ATOM 632 N N . VAL A 1 82 ? 4.078 -14.575 -1.989 1.00 85.88 82 VAL A N 1
ATOM 633 C CA . VAL A 1 82 ? 4.567 -13.289 -1.470 1.00 85.88 82 VAL A CA 1
ATOM 634 C C . VAL A 1 82 ? 4.017 -12.991 -0.068 1.00 85.88 82 VAL A C 1
ATOM 636 O O . VAL A 1 82 ? 2.872 -13.282 0.258 1.00 85.88 82 VAL A O 1
ATOM 639 N N . LEU A 1 83 ? 4.840 -12.399 0.803 1.00 83.44 83 LEU A N 1
ATOM 640 C CA . LEU A 1 83 ? 4.501 -12.205 2.224 1.00 83.44 83 LEU A CA 1
ATOM 641 C C . LEU A 1 83 ? 3.477 -11.085 2.495 1.00 83.44 83 LEU A C 1
ATOM 643 O O . LEU A 1 83 ? 2.979 -10.972 3.616 1.00 83.44 83 LEU A O 1
ATOM 647 N N . ASN A 1 84 ? 3.130 -10.272 1.495 1.00 87.69 84 ASN A N 1
AT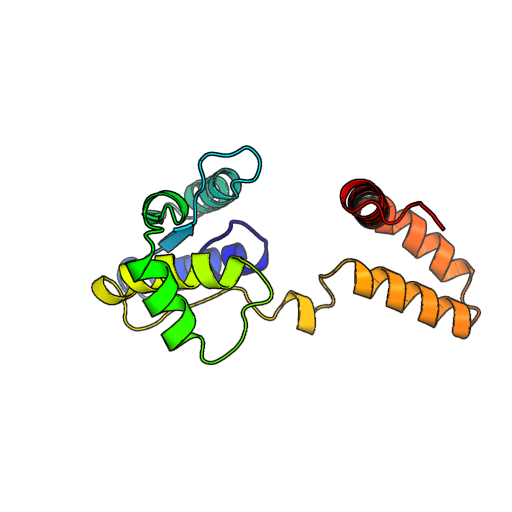OM 648 C CA . ASN A 1 84 ? 2.106 -9.227 1.621 1.00 87.69 84 ASN A CA 1
ATOM 649 C C . ASN A 1 84 ? 0.721 -9.806 1.970 1.00 87.69 84 ASN A C 1
ATOM 651 O O . ASN A 1 84 ? -0.003 -9.197 2.757 1.00 87.69 84 ASN A O 1
ATOM 655 N N . TYR A 1 85 ? 0.383 -11.011 1.496 1.00 91.19 85 TYR A N 1
ATOM 656 C CA . TYR A 1 85 ? -0.859 -11.699 1.869 1.00 91.19 85 TYR A CA 1
ATOM 657 C C . TYR A 1 85 ? -0.971 -11.909 3.382 1.00 91.19 85 TYR A C 1
ATOM 659 O O . TYR A 1 85 ? -2.039 -11.713 3.960 1.00 91.19 85 TYR A O 1
ATOM 667 N N . TYR A 1 86 ? 0.141 -12.217 4.056 1.00 91.44 86 TYR A N 1
ATOM 668 C CA . TYR A 1 86 ? 0.145 -12.362 5.511 1.00 91.44 86 TYR A CA 1
ATOM 669 C C . TYR A 1 86 ? -0.057 -11.020 6.236 1.00 91.44 86 TYR A C 1
ATOM 671 O O . TYR A 1 86 ? -0.719 -10.952 7.276 1.00 91.44 86 TYR A O 1
ATOM 679 N N . ALA A 1 87 ? 0.455 -9.923 5.671 1.00 91.88 87 ALA A N 1
ATOM 680 C CA . ALA A 1 87 ? 0.181 -8.581 6.181 1.00 91.88 87 ALA A CA 1
ATOM 681 C C . ALA A 1 87 ? -1.315 -8.243 6.071 1.00 91.88 87 ALA A C 1
ATOM 683 O O . ALA A 1 87 ? -1.913 -7.765 7.039 1.00 91.88 87 ALA A O 1
ATOM 684 N N . TYR A 1 88 ? -1.941 -8.553 4.929 1.00 92.38 88 TYR A N 1
ATOM 685 C CA . TYR A 1 88 ? -3.382 -8.377 4.732 1.00 92.38 88 TYR A CA 1
ATOM 686 C C . TYR A 1 88 ? -4.208 -9.259 5.662 1.00 92.38 88 TYR A C 1
ATOM 688 O O . TYR A 1 88 ? -5.175 -8.771 6.240 1.00 92.38 88 TYR A O 1
ATOM 696 N N . TRP A 1 89 ? -3.796 -10.506 5.894 1.00 93.00 89 TRP A N 1
ATOM 697 C CA . TRP A 1 89 ? -4.413 -11.385 6.889 1.00 93.00 89 TRP A CA 1
ATOM 698 C C . TRP A 1 89 ? -4.413 -10.753 8.289 1.00 93.00 89 TRP A C 1
ATOM 700 O O . TRP A 1 89 ? -5.447 -10.675 8.959 1.00 93.00 89 TRP A O 1
ATOM 710 N N . CYS A 1 90 ? -3.267 -10.219 8.719 1.00 93.31 90 CYS A N 1
ATOM 711 C CA . CYS A 1 90 ? -3.146 -9.516 9.995 1.00 93.31 90 CYS A CA 1
ATOM 712 C C . CYS A 1 90 ? -4.042 -8.271 10.069 1.00 93.31 90 CYS A C 1
ATOM 714 O O . CYS A 1 90 ? -4.733 -8.070 11.072 1.00 93.31 90 CYS A O 1
ATOM 716 N N . LEU A 1 91 ? -4.076 -7.458 9.010 1.00 94.38 91 LEU A N 1
ATOM 717 C CA . LEU A 1 91 ? -4.958 -6.293 8.923 1.00 94.38 91 LEU A CA 1
ATOM 718 C C . LEU A 1 91 ? -6.438 -6.698 8.965 1.00 94.38 91 LEU A C 1
ATOM 720 O O . LEU A 1 91 ? -7.223 -6.066 9.677 1.00 94.38 91 LEU A O 1
ATOM 724 N N . ALA A 1 92 ? -6.824 -7.766 8.266 1.00 93.31 92 ALA A N 1
ATOM 725 C CA . ALA A 1 92 ? -8.197 -8.261 8.195 1.00 93.31 92 ALA A CA 1
ATOM 726 C C . ALA A 1 92 ? -8.710 -8.728 9.562 1.00 93.31 92 ALA A C 1
ATOM 728 O O . ALA A 1 92 ? -9.824 -8.364 9.948 1.00 93.31 92 ALA A O 1
ATOM 729 N N . LYS A 1 93 ? -7.876 -9.426 10.349 1.00 92.12 93 LYS A N 1
ATOM 730 C CA . LYS A 1 93 ? -8.205 -9.811 11.735 1.00 92.12 93 LYS A CA 1
ATOM 731 C C . LYS A 1 93 ? -8.579 -8.605 12.602 1.00 92.12 93 LYS A C 1
ATOM 733 O O . LYS A 1 93 ? -9.549 -8.673 13.353 1.00 92.12 93 LYS A O 1
ATOM 738 N N . 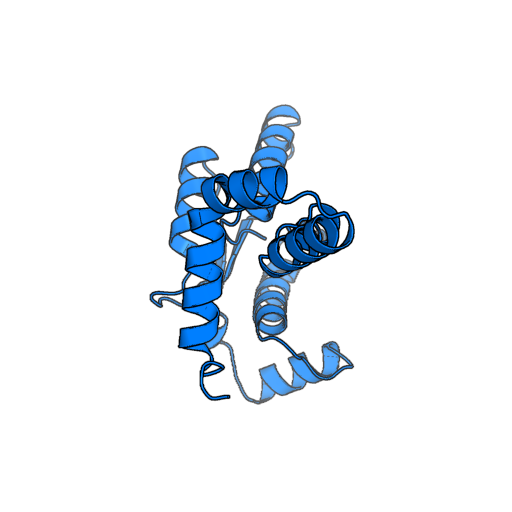VAL A 1 94 ? -7.854 -7.492 12.468 1.00 92.56 94 VAL A N 1
ATOM 739 C CA . VAL A 1 94 ? -8.158 -6.240 13.187 1.00 92.56 94 VAL A CA 1
ATOM 740 C C . VAL A 1 94 ? -9.360 -5.521 12.575 1.00 92.56 94 VAL A C 1
ATOM 742 O O . VAL A 1 94 ? -10.158 -4.917 13.284 1.00 92.56 94 VAL A O 1
ATOM 745 N N . THR A 1 95 ? -9.521 -5.588 11.256 1.00 93.50 95 THR A N 1
ATOM 746 C CA . THR A 1 95 ? -10.599 -4.891 10.541 1.00 93.50 95 THR A CA 1
ATOM 747 C C . THR A 1 95 ? -11.964 -5.493 10.829 1.00 93.50 95 THR A C 1
ATOM 749 O O . THR A 1 95 ? -12.927 -4.743 10.954 1.00 93.50 95 THR A O 1
ATOM 752 N N . LYS A 1 96 ? -12.047 -6.816 11.018 1.00 91.31 96 LYS A N 1
ATOM 753 C CA . LYS A 1 96 ? -13.292 -7.542 11.318 1.00 91.31 96 LYS A CA 1
ATOM 754 C C . LYS A 1 96 ? -14.055 -6.971 12.520 1.00 91.31 96 LYS A C 1
ATOM 756 O O . LYS A 1 96 ? -15.277 -7.081 12.565 1.00 91.31 96 LYS A O 1
ATOM 761 N N . THR A 1 97 ? -13.363 -6.357 13.480 1.00 89.06 97 THR A N 1
ATOM 762 C CA . THR A 1 97 ? -13.984 -5.731 14.661 1.00 89.06 97 THR A CA 1
ATOM 763 C C . THR A 1 97 ? -14.357 -4.258 14.456 1.00 89.06 97 THR A C 1
ATOM 765 O O . THR A 1 97 ? -14.995 -3.676 15.329 1.00 89.06 97 THR A O 1
ATOM 768 N N . LYS A 1 98 ? -13.982 -3.651 13.321 1.00 89.38 98 LYS A N 1
ATOM 769 C CA . LYS A 1 98 ? -14.125 -2.211 13.045 1.00 89.38 98 LYS A CA 1
ATOM 770 C C . LYS A 1 98 ? -14.977 -1.883 11.816 1.00 89.38 98 LYS A C 1
ATOM 772 O O . LYS A 1 98 ? -15.691 -0.889 11.831 1.00 89.38 98 LYS A O 1
ATOM 777 N N . SER A 1 99 ? -14.894 -2.678 10.750 1.00 90.12 99 SER A N 1
ATOM 778 C CA . SER A 1 99 ? -15.627 -2.452 9.501 1.00 90.12 99 SER A CA 1
ATOM 779 C C . SER A 1 99 ? -15.927 -3.768 8.786 1.00 90.12 99 SER A C 1
ATOM 781 O O . SER A 1 99 ? -15.157 -4.724 8.861 1.00 90.12 99 SER A O 1
ATOM 783 N N . LYS A 1 100 ? -17.042 -3.794 8.049 1.00 90.69 100 LYS A N 1
ATOM 784 C CA . LYS A 1 100 ? -17.396 -4.890 7.132 1.00 90.69 100 LYS A CA 1
ATOM 785 C C . LYS A 1 100 ? -16.883 -4.669 5.706 1.00 90.69 100 LYS A C 1
ATOM 787 O O . LYS A 1 100 ? -16.797 -5.628 4.950 1.00 90.69 100 LYS A O 1
ATOM 792 N N . ILE A 1 101 ? -16.583 -3.422 5.337 1.00 91.31 101 ILE A N 1
ATOM 793 C CA . ILE A 1 101 ? -16.170 -3.023 3.985 1.00 91.31 101 ILE A CA 1
ATOM 794 C C . ILE A 1 101 ? -14.728 -2.527 4.040 1.00 91.31 101 ILE A C 1
ATOM 796 O O . ILE A 1 101 ? -14.353 -1.778 4.948 1.00 91.31 101 ILE A O 1
ATOM 800 N N . ILE A 1 102 ? -13.928 -2.953 3.066 1.00 93.31 102 ILE A N 1
ATOM 801 C CA . ILE A 1 102 ? -12.500 -2.659 2.987 1.00 93.31 102 ILE A CA 1
ATOM 802 C C . ILE A 1 102 ? -12.198 -2.112 1.597 1.00 93.31 102 ILE A C 1
ATOM 804 O O . ILE A 1 102 ? -12.524 -2.743 0.598 1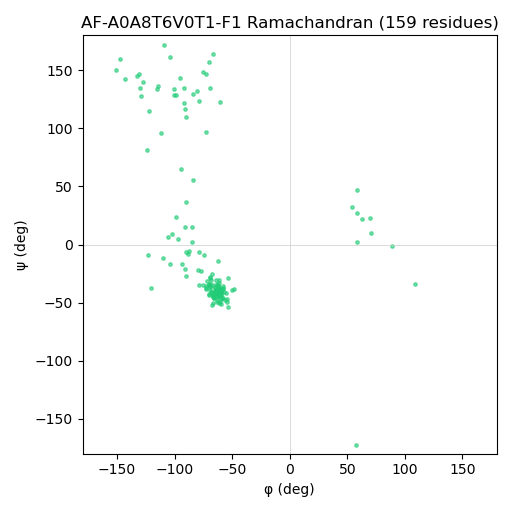.00 93.31 102 ILE A O 1
ATOM 808 N N . PHE A 1 103 ? -11.535 -0.958 1.548 1.00 93.81 103 PHE A N 1
ATOM 809 C CA . PHE A 1 103 ? -10.912 -0.443 0.332 1.00 93.81 103 PHE A CA 1
ATOM 810 C C . PHE A 1 103 ? -9.408 -0.722 0.366 1.00 93.81 103 PHE A C 1
ATOM 812 O O . PHE A 1 103 ? -8.747 -0.493 1.388 1.00 93.81 103 PHE A O 1
ATOM 819 N N . MET A 1 104 ? -8.868 -1.219 -0.744 1.00 91.31 104 MET A N 1
ATOM 820 C CA . MET A 1 104 ? -7.457 -1.575 -0.917 1.00 91.31 104 MET A CA 1
ATOM 821 C C . MET A 1 104 ? -6.937 -0.954 -2.214 1.00 91.31 104 MET A C 1
ATOM 823 O O . MET A 1 104 ? -7.691 -0.822 -3.171 1.00 91.31 104 MET A O 1
ATOM 827 N N . GLY A 1 105 ? -5.662 -0.567 -2.235 1.00 90.31 105 GLY A N 1
ATOM 828 C CA . GLY A 1 105 ? -5.005 0.017 -3.410 1.00 90.31 105 GLY A CA 1
ATOM 829 C C . GLY A 1 105 ? -4.340 -1.019 -4.316 1.00 90.31 105 GLY A C 1
ATOM 830 O O . GLY A 1 105 ? -3.248 -0.758 -4.787 1.00 90.31 105 GLY A O 1
ATOM 831 N N . GLN A 1 106 ? -4.930 -2.204 -4.483 1.00 89.50 106 GLN A N 1
ATOM 832 C CA . GLN A 1 106 ? -4.393 -3.262 -5.352 1.00 89.50 106 GLN A CA 1
ATOM 833 C C . GLN A 1 106 ? -5.053 -3.185 -6.735 1.00 89.50 106 GLN A C 1
ATOM 835 O O . GLN A 1 106 ? -6.248 -2.889 -6.810 1.00 89.50 106 GLN A O 1
ATOM 840 N N . GLY A 1 107 ? -4.304 -3.451 -7.810 1.00 89.44 107 GLY A N 1
ATOM 841 C CA . GLY A 1 107 ? -4.803 -3.401 -9.189 1.00 89.44 107 GLY A CA 1
ATOM 842 C C . GLY A 1 107 ? -4.296 -2.228 -10.046 1.00 89.44 107 GLY A C 1
ATOM 843 O O . GLY A 1 107 ? -4.162 -2.413 -11.258 1.00 89.44 107 GLY A O 1
ATOM 844 N N . PRO A 1 108 ? -4.044 -1.014 -9.504 1.00 90.94 108 PRO A N 1
ATOM 845 C CA . PRO A 1 108 ? -3.582 0.097 -10.332 1.00 90.94 108 PRO A CA 1
ATOM 846 C C . PRO A 1 108 ? -2.239 -0.150 -11.009 1.00 90.94 108 PRO A C 1
ATOM 848 O O . PRO A 1 108 ? -2.087 0.268 -12.151 1.00 90.94 108 PRO A O 1
ATOM 851 N N . ASP A 1 109 ? -1.299 -0.844 -10.368 1.00 90.38 109 ASP A N 1
ATOM 852 C CA . ASP A 1 109 ? -0.014 -1.162 -10.994 1.00 90.38 109 ASP A CA 1
ATOM 853 C C . ASP A 1 109 ? -0.195 -2.027 -12.251 1.00 90.38 109 ASP A C 1
ATOM 855 O O . ASP A 1 109 ? 0.432 -1.759 -13.277 1.00 90.38 109 ASP A O 1
ATOM 859 N N . GLU A 1 110 ? -1.106 -3.001 -12.221 1.00 90.44 110 GLU A N 1
ATOM 860 C CA . GLU A 1 110 ? -1.410 -3.864 -13.363 1.00 90.44 110 GLU A CA 1
ATOM 861 C C . GLU A 1 110 ? -2.188 -3.123 -14.459 1.00 90.44 110 GLU A C 1
ATOM 863 O O . GLU A 1 110 ? -1.955 -3.334 -15.650 1.00 90.44 110 GLU A O 1
ATOM 868 N N . PHE A 1 111 ? -3.112 -2.238 -14.072 1.00 90.06 111 PHE A N 1
ATOM 869 C CA . PHE A 1 111 ? -3.942 -1.488 -15.018 1.00 90.06 111 PHE A CA 1
ATOM 870 C C . PHE A 1 111 ? -3.208 -0.298 -15.658 1.00 90.06 111 PHE A C 1
ATOM 872 O O . PHE A 1 111 ? -3.445 0.025 -16.822 1.00 90.06 111 PHE A O 1
ATOM 879 N N . LEU A 1 112 ? -2.329 0.367 -14.906 1.00 91.75 112 LEU A N 1
ATOM 880 C CA . LEU A 1 112 ? -1.626 1.594 -15.305 1.00 91.75 112 LEU A CA 1
ATOM 881 C C . LEU A 1 112 ? -0.150 1.364 -15.641 1.00 91.75 112 LEU A C 1
ATOM 883 O O . LEU A 1 112 ? 0.568 2.334 -15.886 1.00 91.75 112 LEU A O 1
ATOM 887 N N . ALA A 1 113 ? 0.296 0.107 -15.674 1.00 90.94 113 ALA A N 1
ATOM 888 C CA . ALA A 1 113 ? 1.679 -0.270 -15.939 1.00 90.94 113 ALA A CA 1
ATOM 889 C C . ALA A 1 113 ? 2.682 0.349 -14.938 1.00 90.94 113 ALA A C 1
ATOM 891 O O . ALA A 1 113 ? 3.719 0.891 -15.326 1.00 90.94 113 ALA A O 1
ATOM 892 N N . GLY A 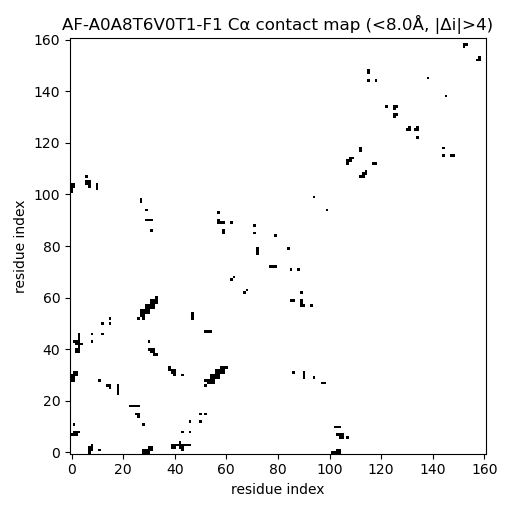1 114 ? 2.369 0.271 -13.641 1.00 88.50 114 GLY A N 1
ATOM 893 C CA . GLY A 1 114 ? 3.151 0.864 -12.548 1.00 88.50 114 GLY A CA 1
ATOM 894 C C . GLY A 1 114 ? 4.419 0.090 -12.164 1.00 88.50 114 GLY A C 1
ATOM 895 O O . GLY A 1 114 ? 5.376 0.674 -11.649 1.00 88.50 114 GLY A O 1
ATOM 896 N N . HIS A 1 115 ? 4.488 -1.208 -12.468 1.00 87.19 115 HIS A N 1
ATOM 897 C CA . HIS A 1 115 ? 5.685 -2.015 -12.238 1.00 87.19 115 HIS A CA 1
ATOM 898 C C . HIS A 1 115 ? 6.836 -1.717 -13.216 1.00 87.19 115 HIS A C 1
ATOM 900 O O . HIS A 1 115 ? 6.660 -1.410 -14.397 1.00 87.19 115 HIS A O 1
ATOM 906 N N . ALA A 1 116 ? 8.068 -1.842 -12.717 1.00 86.62 116 ALA A N 1
ATOM 907 C CA . ALA A 1 116 ? 9.272 -1.496 -13.469 1.00 86.62 116 ALA A CA 1
ATOM 908 C C . ALA A 1 116 ? 9.546 -2.428 -14.669 1.00 86.62 116 ALA A C 1
ATOM 910 O O . ALA A 1 116 ? 10.191 -2.030 -15.640 1.00 86.62 116 ALA A O 1
ATOM 911 N N . ASP A 1 117 ? 9.054 -3.663 -14.637 1.00 87.75 117 ASP A N 1
ATOM 912 C CA . ASP A 1 117 ? 9.126 -4.617 -15.745 1.00 87.75 117 ASP A CA 1
ATOM 913 C C . ASP A 1 117 ? 8.229 -4.210 -16.926 1.00 87.75 117 ASP A C 1
ATOM 915 O O . ASP A 1 117 ? 8.616 -4.440 -18.079 1.00 87.75 117 ASP A O 1
ATOM 919 N N . HIS A 1 118 ? 7.118 -3.502 -16.691 1.00 91.31 118 HIS A N 1
ATOM 920 C CA . HIS A 1 118 ? 6.346 -2.888 -17.776 1.00 91.31 118 HIS A CA 1
ATOM 921 C C . HIS A 1 118 ? 7.176 -1.868 -18.553 1.00 91.31 118 HIS A C 1
ATOM 923 O O . HIS A 1 118 ? 7.125 -1.850 -19.784 1.00 91.31 118 HIS A O 1
ATOM 929 N N . PHE A 1 119 ? 8.021 -1.086 -17.869 1.00 90.81 119 PHE A N 1
ATOM 930 C CA . PHE A 1 119 ? 8.941 -0.165 -18.538 1.00 90.81 119 PHE A CA 1
ATOM 931 C C . PHE A 1 119 ? 9.921 -0.920 -19.447 1.00 90.81 119 PHE A C 1
ATOM 933 O O . PHE A 1 119 ? 10.128 -0.534 -20.596 1.00 90.81 119 PHE A O 1
ATOM 940 N N . THR A 1 120 ? 10.474 -2.049 -18.990 1.00 89.81 120 THR A N 1
ATOM 941 C CA . THR A 1 120 ? 11.357 -2.870 -19.840 1.00 89.81 120 THR A CA 1
ATOM 942 C C . THR A 1 120 ? 10.626 -3.489 -21.032 1.00 89.81 120 THR A C 1
ATOM 944 O O . THR A 1 120 ? 11.189 -3.565 -22.125 1.00 89.81 120 THR A O 1
ATOM 947 N N . SER A 1 121 ? 9.369 -3.898 -20.848 1.00 92.12 121 SER A N 1
ATOM 948 C CA . SER A 1 121 ? 8.527 -4.456 -21.910 1.00 92.12 121 SER A CA 1
ATOM 949 C C . SER A 1 121 ? 8.203 -3.402 -22.968 1.00 92.12 121 SER A C 1
ATOM 951 O O . SER A 1 121 ? 8.365 -3.662 -24.159 1.00 92.12 121 SER A O 1
ATOM 953 N N . TYR A 1 122 ? 7.886 -2.181 -22.537 1.00 93.38 122 TYR A N 1
ATOM 954 C CA . TYR A 1 122 ? 7.681 -1.038 -23.422 1.00 93.38 122 TYR A CA 1
ATOM 955 C C . TYR A 1 122 ? 8.935 -0.709 -24.245 1.00 93.38 122 TYR A C 1
ATOM 957 O O . TYR A 1 122 ? 8.857 -0.507 -25.456 1.00 93.38 122 TYR A O 1
ATOM 965 N N . LEU A 1 123 ? 10.126 -0.729 -23.635 1.00 93.19 123 LEU A N 1
ATOM 966 C CA . LEU A 1 123 ? 11.372 -0.517 -24.381 1.00 93.19 123 LEU A CA 1
ATOM 967 C C . LEU A 1 123 ? 11.635 -1.621 -25.422 1.00 93.19 123 LEU A C 1
ATOM 969 O O . LEU A 1 123 ? 12.116 -1.318 -26.517 1.00 93.19 123 LEU A O 1
ATOM 973 N N . LYS A 1 124 ? 11.306 -2.885 -25.116 1.00 93.88 124 LYS A N 1
ATOM 974 C CA . LYS A 1 124 ? 11.416 -4.005 -26.071 1.00 93.88 124 LYS A CA 1
ATOM 975 C C . LYS A 1 124 ? 10.464 -3.838 -27.254 1.00 93.88 124 LYS A C 1
ATOM 977 O O . LYS A 1 124 ? 10.871 -4.071 -28.392 1.00 93.88 124 LYS A O 1
ATOM 982 N N . GLU A 1 125 ? 9.236 -3.395 -27.002 1.00 95.88 125 GLU A N 1
ATOM 983 C CA . GLU A 1 125 ? 8.263 -3.083 -28.051 1.00 95.88 125 GLU A CA 1
ATOM 984 C C . GLU A 1 125 ? 8.803 -1.989 -28.982 1.00 95.88 125 GLU A C 1
ATOM 986 O O . GLU A 1 125 ? 8.919 -2.210 -30.189 1.00 95.88 125 GLU A O 1
ATOM 991 N N . LEU A 1 126 ? 9.279 -0.868 -28.426 1.00 96.06 126 LEU A N 1
ATOM 992 C CA . LEU A 1 126 ? 9.878 0.215 -29.216 1.00 96.06 126 LEU A CA 1
ATOM 993 C C . LEU A 1 126 ? 11.082 -0.247 -30.047 1.00 96.06 126 LEU A C 1
ATOM 995 O O . LEU A 1 126 ? 11.286 0.242 -31.162 1.00 96.06 126 LEU A O 1
ATOM 999 N N . ALA A 1 127 ? 11.885 -1.176 -29.523 1.00 95.69 127 ALA A N 1
ATOM 1000 C CA . ALA A 1 127 ? 13.014 -1.750 -30.249 1.00 95.69 127 ALA A CA 1
ATOM 1001 C C . ALA A 1 127 ? 12.548 -2.620 -31.425 1.00 95.69 127 ALA A C 1
ATOM 1003 O O . ALA A 1 127 ? 13.112 -2.513 -32.515 1.00 95.69 127 ALA A O 1
ATOM 1004 N N . SER A 1 128 ? 11.494 -3.423 -31.233 1.00 96.88 128 SER A N 1
ATOM 1005 C CA . SER A 1 128 ? 10.890 -4.236 -32.299 1.00 96.88 128 SER A CA 1
ATOM 1006 C C . SER A 1 128 ? 10.306 -3.377 -33.429 1.00 96.88 128 SER A C 1
ATOM 1008 O O . SER A 1 128 ? 10.430 -3.719 -34.604 1.00 96.88 128 SER A O 1
ATOM 1010 N N . GLU A 1 129 ? 9.782 -2.198 -33.088 1.00 97.25 129 GLU A N 1
ATOM 1011 C CA . GLU A 1 129 ? 9.269 -1.203 -34.033 1.00 97.25 129 GLU A CA 1
ATOM 1012 C C . GLU A 1 129 ? 10.361 -0.277 -34.608 1.00 97.25 129 GLU A C 1
ATOM 1014 O O . GLU A 1 129 ? 10.055 0.647 -35.363 1.00 97.25 129 GLU A O 1
ATOM 1019 N N . LYS A 1 130 ? 11.638 -0.486 -34.248 1.00 96.38 130 LYS A N 1
ATOM 1020 C CA . LYS A 1 130 ? 12.797 0.334 -34.663 1.00 96.38 130 LYS A CA 1
ATOM 1021 C C . LYS A 1 130 ? 12.693 1.822 -34.275 1.00 96.38 130 LYS A C 1
ATOM 1023 O O . LYS A 1 130 ? 13.310 2.685 -34.902 1.00 96.38 130 LYS A O 1
ATOM 1028 N N . LYS A 1 131 ? 11.956 2.154 -33.207 1.00 96.44 131 LYS A N 1
ATOM 1029 C CA . LYS A 1 131 ? 11.744 3.529 -32.705 1.00 96.44 131 LYS A CA 1
ATOM 1030 C C . LYS A 1 131 ? 12.883 4.004 -31.783 1.00 96.44 131 LYS A C 1
ATOM 1032 O O . LYS A 1 131 ? 12.649 4.447 -30.658 1.00 96.44 131 LYS A O 1
ATOM 1037 N N . TYR A 1 132 ? 14.130 3.961 -32.257 1.00 94.06 132 TYR A N 1
ATOM 1038 C CA . TYR A 1 132 ? 15.329 4.212 -31.433 1.00 94.06 132 TYR A CA 1
ATOM 1039 C C . TYR A 1 132 ? 15.403 5.613 -30.802 1.00 94.06 132 TYR A C 1
ATOM 1041 O O . TYR A 1 132 ? 15.822 5.750 -29.654 1.00 94.06 132 TYR A O 1
ATOM 1049 N N . ALA A 1 133 ? 14.944 6.656 -31.502 1.00 95.31 133 ALA A N 1
ATOM 1050 C CA . ALA A 1 133 ? 14.899 8.012 -30.944 1.00 95.31 133 ALA A CA 1
ATOM 1051 C C . ALA A 1 133 ? 13.973 8.102 -29.715 1.00 95.31 133 ALA A C 1
ATOM 1053 O O . ALA A 1 133 ? 14.270 8.800 -28.740 1.00 95.31 133 ALA A O 1
ATOM 1054 N N . LYS A 1 134 ? 12.864 7.349 -29.740 1.00 94.06 134 LYS A N 1
ATOM 1055 C CA . LYS A 1 134 ? 11.926 7.278 -28.620 1.00 94.06 134 LYS A CA 1
ATOM 1056 C C . LYS A 1 134 ? 12.549 6.524 -27.450 1.00 94.06 134 LYS A C 1
ATOM 1058 O O . LYS A 1 134 ? 12.487 7.026 -26.340 1.00 94.06 134 LYS A O 1
ATOM 1063 N N . ILE A 1 135 ? 13.248 5.415 -27.704 1.00 93.06 135 ILE A N 1
ATOM 1064 C CA . ILE A 1 135 ? 13.995 4.678 -26.668 1.00 93.06 135 ILE A CA 1
ATOM 1065 C C . ILE A 1 135 ? 14.967 5.599 -25.928 1.00 93.06 135 ILE A C 1
ATOM 1067 O O . ILE A 1 135 ? 14.946 5.636 -24.704 1.00 93.06 135 ILE A O 1
ATOM 1071 N N . LEU A 1 136 ? 15.777 6.383 -26.649 1.00 92.81 136 LEU A N 1
ATOM 1072 C CA . LEU A 1 136 ? 16.718 7.309 -26.012 1.00 92.81 136 LEU A CA 1
ATOM 1073 C C . LEU A 1 136 ? 15.992 8.330 -25.124 1.00 92.81 136 LEU A C 1
ATOM 1075 O O . LEU A 1 136 ? 16.407 8.583 -23.995 1.00 92.81 136 LEU A O 1
ATOM 1079 N N . THR A 1 137 ? 14.880 8.877 -25.616 1.00 94.50 137 THR A N 1
ATOM 1080 C CA . THR A 1 137 ? 14.059 9.837 -24.865 1.00 94.50 137 THR A CA 1
ATOM 1081 C C . THR A 1 137 ? 13.476 9.208 -23.597 1.00 94.50 137 THR A C 1
ATOM 1083 O O . THR A 1 137 ? 13.532 9.811 -22.526 1.00 94.50 137 THR A O 1
ATOM 1086 N N . GLU A 1 138 ? 12.947 7.990 -23.699 1.00 93.31 138 GLU A N 1
ATOM 1087 C CA . GLU A 1 138 ? 12.361 7.264 -22.570 1.00 93.31 138 GLU A CA 1
ATOM 1088 C C . GLU A 1 138 ? 13.421 6.834 -21.554 1.00 93.31 138 GLU A C 1
ATOM 1090 O O . GLU A 1 138 ? 13.175 6.924 -20.358 1.00 93.31 138 GLU A O 1
ATOM 1095 N N . LEU A 1 139 ? 14.629 6.460 -21.983 1.00 90.75 139 LEU A N 1
ATOM 1096 C CA . LEU A 1 139 ? 15.738 6.158 -21.071 1.00 90.75 139 LEU A CA 1
ATOM 1097 C C . LEU A 1 139 ? 16.168 7.385 -20.259 1.00 90.75 139 LEU A C 1
ATOM 1099 O O . LEU A 1 139 ? 16.426 7.263 -19.062 1.00 90.75 139 LEU A O 1
ATOM 1103 N N . ILE A 1 140 ? 16.201 8.569 -20.880 1.00 90.81 140 ILE A N 1
ATOM 1104 C CA . ILE A 1 140 ? 16.511 9.831 -20.189 1.00 90.81 140 ILE A CA 1
ATOM 1105 C C . ILE A 1 140 ? 15.405 10.176 -19.179 1.00 90.81 140 ILE A C 1
ATOM 1107 O O . ILE A 1 140 ? 15.691 10.547 -18.038 1.00 90.81 140 ILE A O 1
ATOM 1111 N N . ARG A 1 141 ? 14.133 10.022 -19.567 1.00 89.81 141 ARG A N 1
ATOM 1112 C CA . ARG A 1 141 ? 12.977 10.286 -18.690 1.00 89.81 141 ARG A CA 1
ATOM 1113 C C . ARG A 1 141 ? 12.846 9.260 -17.560 1.00 89.81 141 ARG A C 1
ATOM 1115 O O . ARG A 1 141 ? 12.490 9.617 -16.442 1.00 89.81 141 ARG A O 1
ATOM 1122 N N . GLY A 1 142 ? 13.166 8.003 -17.844 1.00 86.31 142 GLY A N 1
ATOM 1123 C CA . GLY A 1 142 ? 13.035 6.851 -16.955 1.00 86.31 142 GLY A CA 1
ATOM 1124 C C . GLY A 1 142 ? 14.276 6.548 -16.117 1.00 86.31 142 GLY A C 1
ATOM 1125 O O . GLY A 1 142 ? 14.360 5.465 -15.544 1.00 86.31 142 GLY A O 1
ATOM 1126 N N . THR A 1 143 ? 15.238 7.469 -16.008 1.00 83.94 143 THR A N 1
ATOM 1127 C CA . THR A 1 143 ? 16.498 7.276 -15.254 1.00 83.94 143 THR A CA 1
ATOM 1128 C C . THR A 1 143 ? 16.286 6.751 -13.831 1.00 83.94 143 THR A C 1
ATOM 1130 O O . THR A 1 143 ? 17.024 5.877 -13.370 1.00 83.94 143 THR A O 1
ATOM 1133 N N . LYS A 1 144 ? 15.243 7.226 -13.139 1.00 81.00 144 LYS A N 1
ATOM 1134 C CA . LYS A 1 144 ? 14.883 6.753 -11.794 1.00 81.00 144 LYS A CA 1
ATOM 1135 C C . LYS A 1 144 ? 14.412 5.293 -11.796 1.00 81.00 144 LYS A C 1
ATOM 1137 O O . LYS A 1 144 ? 14.874 4.516 -10.968 1.00 81.00 144 LYS A O 1
ATOM 1142 N N . ILE A 1 145 ? 13.561 4.912 -12.751 1.00 81.94 145 ILE A N 1
ATOM 1143 C CA . ILE A 1 145 ? 13.071 3.532 -12.920 1.00 81.94 145 ILE A CA 1
ATOM 1144 C C . ILE A 1 145 ? 14.242 2.604 -13.256 1.00 81.94 145 ILE A C 1
ATOM 1146 O O . ILE A 1 145 ? 14.375 1.530 -12.678 1.00 81.94 145 ILE A O 1
ATOM 1150 N N . LEU A 1 146 ? 15.146 3.054 -14.129 1.00 78.25 146 LEU A N 1
ATOM 1151 C CA . LEU A 1 146 ? 16.351 2.314 -14.497 1.00 78.25 146 LEU A CA 1
ATOM 1152 C C . LEU A 1 146 ? 17.259 2.066 -13.285 1.00 78.25 146 LEU A C 1
ATOM 1154 O O . LEU A 1 146 ? 17.780 0.969 -13.103 1.00 78.25 146 LEU A O 1
ATOM 1158 N N . THR A 1 147 ? 17.411 3.076 -12.426 1.00 80.00 147 THR A N 1
ATOM 1159 C CA . THR A 1 147 ? 18.190 2.962 -11.187 1.00 80.00 147 THR A CA 1
ATOM 1160 C C . THR A 1 147 ? 17.571 1.938 -10.233 1.00 80.00 147 THR A C 1
ATOM 1162 O O . THR A 1 147 ? 18.301 1.154 -9.628 1.00 80.00 147 THR A O 1
ATOM 1165 N N . GLU A 1 148 ? 16.241 1.905 -10.114 1.00 79.12 148 GLU A N 1
ATOM 1166 C CA . GLU A 1 148 ? 15.527 0.906 -9.306 1.00 79.12 148 GLU A CA 1
ATOM 1167 C C . GLU A 1 148 ? 15.646 -0.508 -9.893 1.00 79.12 148 GLU A C 1
ATOM 1169 O O . GLU A 1 148 ? 15.922 -1.446 -9.149 1.00 79.12 148 GLU A O 1
ATOM 1174 N N . LEU A 1 149 ? 15.556 -0.666 -11.218 1.00 76.00 149 LEU A N 1
ATOM 1175 C CA . LEU A 1 149 ? 15.783 -1.949 -11.899 1.00 76.00 149 LEU A CA 1
ATOM 1176 C C . LEU A 1 149 ? 17.197 -2.488 -11.648 1.00 76.00 149 LEU A C 1
ATOM 1178 O O . LEU A 1 149 ? 17.360 -3.653 -11.285 1.00 76.00 149 LEU A O 1
ATOM 1182 N N . ILE A 1 150 ? 18.219 -1.636 -11.783 1.00 77.62 150 ILE A N 1
ATOM 1183 C CA . ILE A 1 150 ? 19.620 -2.008 -11.534 1.00 77.62 150 ILE A CA 1
ATOM 1184 C C . ILE A 1 150 ? 19.809 -2.389 -10.064 1.00 77.62 150 ILE A C 1
ATOM 1186 O O . ILE A 1 150 ? 20.364 -3.443 -9.761 1.00 77.62 150 ILE A O 1
ATOM 1190 N N . ARG A 1 151 ? 19.296 -1.572 -9.135 1.00 73.69 151 ARG A N 1
ATOM 1191 C CA . ARG A 1 151 ? 19.351 -1.868 -7.696 1.00 73.69 151 ARG A CA 1
ATOM 1192 C C . ARG A 1 151 ? 18.631 -3.166 -7.349 1.00 73.69 151 ARG A C 1
ATOM 1194 O O . ARG A 1 151 ? 19.127 -3.900 -6.498 1.00 73.69 151 ARG A O 1
ATOM 1201 N N . GLY A 1 152 ? 17.498 -3.450 -7.985 1.00 65.25 152 GLY A N 1
ATOM 1202 C CA . GLY A 1 152 ? 16.770 -4.709 -7.849 1.00 65.25 152 GLY A CA 1
ATOM 1203 C C . GLY A 1 152 ? 17.613 -5.898 -8.305 1.00 65.25 152 GLY A C 1
ATOM 1204 O O . GLY A 1 152 ? 17.808 -6.837 -7.537 1.00 65.25 152 GLY A O 1
ATOM 1205 N N . ALA A 1 153 ? 18.201 -5.822 -9.500 1.00 63.81 153 ALA A N 1
ATOM 1206 C CA . ALA A 1 153 ? 19.052 -6.880 -10.046 1.00 63.81 153 ALA A CA 1
ATOM 1207 C C . ALA A 1 153 ? 20.280 -7.172 -9.162 1.00 63.81 153 ALA A C 1
ATOM 1209 O O . ALA A 1 153 ? 20.598 -8.336 -8.910 1.00 63.81 153 ALA A O 1
ATOM 1210 N N . THR A 1 154 ? 20.927 -6.132 -8.622 1.00 63.62 154 THR A N 1
ATOM 1211 C CA . THR A 1 154 ? 22.052 -6.283 -7.683 1.00 63.62 154 THR A CA 1
ATOM 1212 C C . THR A 1 154 ? 21.607 -6.829 -6.319 1.00 63.62 154 THR A C 1
ATOM 1214 O O . THR A 1 154 ? 22.344 -7.592 -5.702 1.00 63.62 154 THR A O 1
ATOM 1217 N N . ARG A 1 155 ? 20.402 -6.485 -5.836 1.00 56.03 155 ARG A N 1
ATOM 1218 C CA . ARG A 1 155 ? 19.861 -6.975 -4.549 1.00 56.03 155 ARG A CA 1
ATOM 1219 C C . ARG A 1 155 ? 19.444 -8.445 -4.572 1.00 56.03 155 ARG A C 1
ATOM 1221 O O . ARG A 1 155 ? 19.553 -9.090 -3.535 1.00 56.03 155 ARG A O 1
ATOM 1228 N N . TYR A 1 156 ? 18.986 -8.965 -5.711 1.00 51.59 156 TYR A N 1
ATOM 1229 C CA . TYR A 1 156 ? 18.557 -10.365 -5.857 1.00 51.59 156 TYR A CA 1
ATOM 1230 C C . TYR A 1 156 ? 19.638 -11.295 -6.438 1.00 51.59 156 TYR A C 1
ATOM 1232 O O . TYR A 1 156 ? 19.370 -12.470 -6.663 1.00 51.59 156 TYR A O 1
ATOM 1240 N N . GLY A 1 157 ? 20.862 -10.803 -6.666 1.00 43.41 157 GLY A N 1
ATOM 1241 C CA . GLY A 1 157 ? 21.986 -11.638 -7.106 1.00 43.41 157 GLY A CA 1
ATOM 1242 C C . GLY A 1 157 ? 21.877 -12.174 -8.540 1.00 43.41 157 GLY A C 1
ATOM 1243 O O . GLY A 1 157 ? 22.530 -13.160 -8.863 1.00 43.41 157 GLY A O 1
ATOM 1244 N N . ILE A 1 158 ? 21.096 -11.529 -9.415 1.00 48.53 158 ILE A N 1
ATOM 1245 C CA . ILE A 1 158 ? 20.883 -11.959 -10.817 1.00 48.53 158 ILE A CA 1
ATOM 1246 C C . ILE A 1 158 ? 22.000 -11.425 -11.749 1.00 48.53 158 ILE A C 1
ATOM 1248 O O . ILE A 1 158 ? 21.880 -11.429 -12.966 1.00 48.53 158 ILE A O 1
ATOM 1252 N N . THR A 1 159 ? 23.126 -10.957 -11.204 1.00 38.75 159 THR A N 1
ATOM 1253 C CA . THR A 1 159 ? 24.257 -10.427 -11.990 1.00 38.75 159 THR A CA 1
ATOM 1254 C C . THR A 1 159 ? 25.401 -11.424 -12.194 1.00 38.75 159 THR A C 1
ATOM 1256 O O . THR A 1 159 ? 26.523 -10.996 -12.432 1.00 38.75 159 THR A O 1
ATOM 1259 N N . ASN A 1 160 ? 25.136 -12.731 -12.121 1.00 34.78 160 ASN A N 1
ATOM 1260 C CA . ASN A 1 160 ? 26.073 -13.763 -12.574 1.00 34.78 160 ASN A CA 1
ATOM 1261 C C . ASN A 1 160 ? 25.402 -14.667 -13.617 1.00 34.78 160 ASN A C 1
ATOM 1263 O O . ASN A 1 160 ? 24.944 -15.761 -13.287 1.00 34.78 160 ASN A O 1
ATOM 1267 N N . VAL A 1 16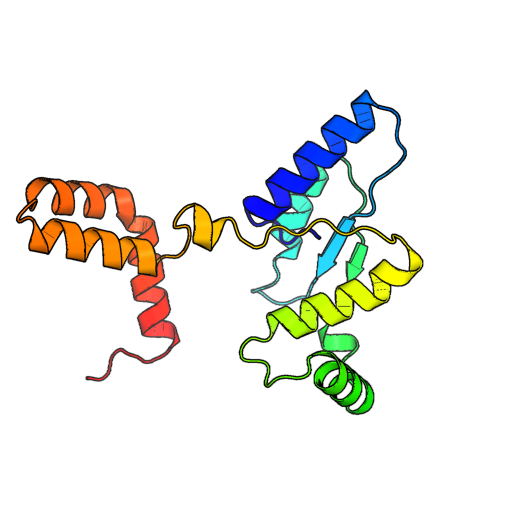1 ? 25.365 -14.194 -14.864 1.00 34.62 161 VAL A N 1
ATOM 1268 C CA . VAL A 1 161 ? 25.463 -15.021 -16.079 1.00 34.62 161 VAL A CA 1
ATOM 1269 C C . VAL A 1 161 ? 26.387 -14.296 -17.044 1.00 34.62 161 VAL A C 1
ATOM 1271 O O . VAL A 1 161 ? 26.174 -13.077 -17.228 1.00 34.62 161 VAL A O 1
#